Protein AF-A0A7G4A5Y3-F1 (afdb_monomer_lite)

Radius of gyration: 23.74 Å; chains: 1; bounding box: 57×28×46 Å

Structure (mmCIF, N/CA/C/O backbone):
data_AF-A0A7G4A5Y3-F1
#
_entry.id   AF-A0A7G4A5Y3-F1
#
loop_
_atom_site.group_PDB
_atom_site.id
_atom_site.type_symbol
_atom_site.label_atom_id
_atom_site.label_alt_id
_atom_site.label_comp_id
_atom_site.label_asym_id
_atom_site.label_entity_id
_atom_site.label_seq_id
_atom_site.pdbx_PDB_ins_code
_atom_site.Cartn_x
_atom_site.Cartn_y
_atom_site.Cartn_z
_atom_site.occupancy
_atom_site.B_iso_or_equiv
_atom_site.auth_seq_id
_atom_site.auth_comp_id
_atom_site.auth_asym_id
_atom_site.auth_atom_id
_atom_site.pdbx_PDB_model_num
ATOM 1 N N . MET A 1 1 ? 33.086 12.157 -29.604 1.00 53.38 1 MET A N 1
ATOM 2 C CA . MET A 1 1 ? 33.224 12.672 -28.220 1.00 53.38 1 MET A CA 1
ATOM 3 C C . MET A 1 1 ? 31.977 13.415 -27.714 1.00 53.38 1 MET A C 1
ATOM 5 O O . MET A 1 1 ? 31.593 13.150 -26.586 1.00 53.38 1 MET A O 1
ATOM 9 N N . ASN A 1 2 ? 31.285 14.248 -28.514 1.00 61.62 2 ASN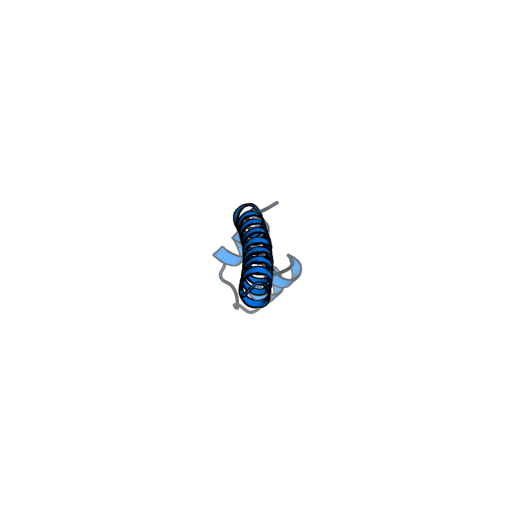 A N 1
ATOM 10 C CA . ASN A 1 2 ? 30.076 14.981 -28.066 1.00 61.62 2 ASN A CA 1
ATOM 11 C C . ASN A 1 2 ? 28.820 14.125 -27.804 1.00 61.62 2 ASN A C 1
ATOM 13 O O . ASN A 1 2 ? 28.104 14.390 -26.843 1.00 61.62 2 ASN A O 1
ATOM 17 N N . ALA A 1 3 ? 28.565 13.086 -28.605 1.00 64.75 3 ALA A N 1
ATOM 18 C CA . AL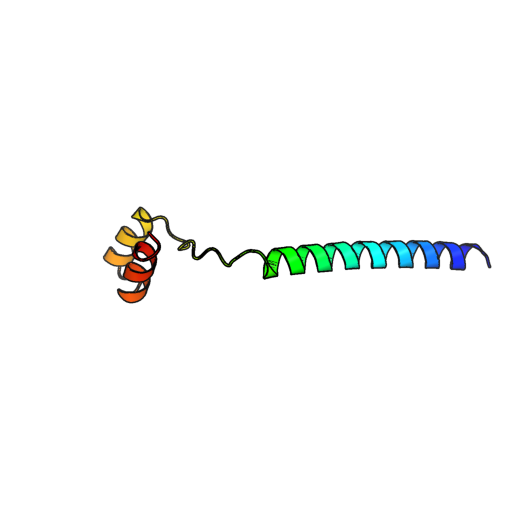A A 1 3 ? 27.331 12.298 -28.496 1.00 64.75 3 ALA A CA 1
ATOM 19 C C . ALA A 1 3 ? 27.182 11.579 -27.140 1.00 64.75 3 ALA A C 1
ATOM 21 O O . ALA A 1 3 ? 26.094 11.518 -26.581 1.00 64.75 3 ALA A O 1
ATOM 22 N N . VAL A 1 4 ? 28.285 11.095 -26.560 1.00 71.06 4 VAL A N 1
ATOM 23 C CA . VAL A 1 4 ? 28.278 10.412 -25.252 1.00 71.06 4 VAL A CA 1
ATOM 24 C C . VAL A 1 4 ? 27.948 11.388 -24.114 1.00 71.06 4 VAL A C 1
ATOM 26 O O . VAL A 1 4 ? 27.243 11.032 -23.173 1.00 71.06 4 VAL A O 1
ATOM 29 N N . LEU A 1 5 ? 28.398 12.643 -24.221 1.00 69.94 5 LEU A N 1
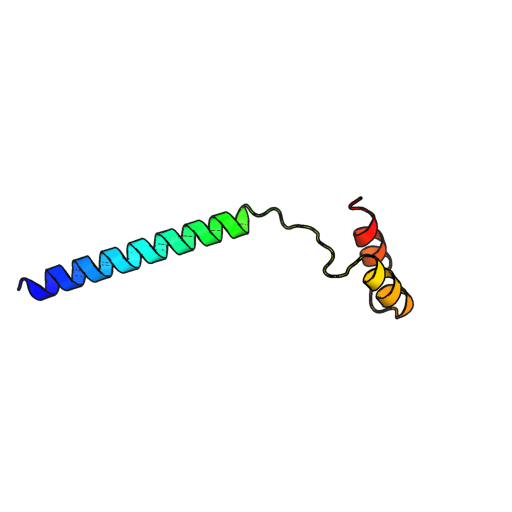ATOM 30 C CA . LEU A 1 5 ? 28.111 13.690 -23.238 1.00 69.94 5 LEU A CA 1
ATOM 31 C C . LEU A 1 5 ? 26.657 14.180 -23.312 1.00 69.94 5 LEU A C 1
ATOM 33 O O . LEU A 1 5 ? 26.051 14.460 -22.278 1.00 69.94 5 LEU A O 1
ATOM 37 N N . GLU A 1 6 ? 26.085 14.278 -24.513 1.00 73.75 6 GLU A N 1
ATOM 38 C CA . GLU A 1 6 ? 24.673 14.636 -24.695 1.00 73.75 6 GLU A CA 1
ATOM 39 C C . GLU A 1 6 ? 23.730 13.525 -24.233 1.00 73.75 6 GLU A C 1
ATOM 41 O O . GLU A 1 6 ? 22.763 13.806 -23.522 1.00 73.75 6 GLU A O 1
ATOM 46 N N . VAL A 1 7 ? 24.054 12.264 -24.536 1.00 75.38 7 VAL A N 1
ATOM 47 C CA . VAL A 1 7 ? 23.306 11.100 -24.037 1.00 75.38 7 VAL A CA 1
ATOM 48 C C . VAL A 1 7 ? 23.379 11.028 -22.509 1.00 75.38 7 VAL A C 1
ATOM 50 O O . VAL A 1 7 ? 22.351 10.844 -21.859 1.00 75.38 7 VAL A O 1
ATOM 53 N N . GLY A 1 8 ? 24.553 11.274 -21.917 1.00 76.38 8 GLY A N 1
ATOM 54 C CA . GLY A 1 8 ? 24.717 11.343 -20.463 1.00 76.38 8 GLY A CA 1
ATOM 55 C C . GLY A 1 8 ? 23.858 12.432 -19.814 1.00 76.38 8 GLY A C 1
ATOM 56 O O . GLY A 1 8 ? 23.190 12.175 -18.816 1.00 76.38 8 GLY A O 1
ATOM 57 N N . LYS A 1 9 ? 23.794 13.632 -20.408 1.00 79.06 9 LYS A N 1
ATOM 58 C CA . LYS A 1 9 ? 22.928 14.729 -19.930 1.00 79.06 9 LYS A CA 1
ATOM 59 C C . LYS A 1 9 ? 21.438 14.414 -20.080 1.00 79.06 9 LYS A C 1
ATOM 61 O O . LYS A 1 9 ? 20.656 14.780 -19.202 1.00 79.06 9 LYS A O 1
ATOM 66 N N . GLY A 1 10 ? 21.042 13.756 -21.170 1.00 81.50 10 GLY A N 1
ATOM 67 C CA . GLY A 1 10 ? 19.666 13.305 -21.387 1.00 81.50 10 GLY A CA 1
ATOM 68 C C . GLY A 1 10 ? 19.234 12.280 -20.339 1.00 81.50 10 GLY A C 1
ATOM 69 O O . GLY A 1 10 ? 18.179 12.433 -19.724 1.00 81.50 10 GLY A O 1
ATOM 70 N N . LEU A 1 11 ? 20.098 11.301 -20.062 1.00 83.94 11 LEU A N 1
ATOM 71 C CA . LEU A 1 11 ? 19.855 10.280 -19.047 1.00 83.94 11 LEU A CA 1
ATOM 72 C C . LEU A 1 11 ? 19.770 10.890 -17.641 1.00 83.94 11 LEU A C 1
ATOM 74 O O . LEU A 1 11 ? 18.862 10.552 -16.888 1.00 83.94 11 LEU A O 1
ATOM 78 N N . LEU A 1 12 ? 20.656 11.842 -17.320 1.00 84.19 12 LEU A N 1
ATOM 79 C CA . LEU A 1 12 ? 20.659 12.535 -16.028 1.00 84.19 12 LEU A CA 1
ATOM 80 C C . LEU A 1 12 ? 19.387 13.367 -15.808 1.00 84.19 12 LEU A C 1
ATOM 82 O O . LEU A 1 12 ? 18.854 13.421 -14.703 1.00 84.19 12 LEU A O 1
ATOM 86 N N . LYS A 1 13 ? 18.877 14.016 -16.862 1.00 83.31 13 LYS A N 1
ATOM 87 C CA . LYS A 1 13 ? 17.602 14.747 -16.802 1.00 83.31 13 LYS A CA 1
ATOM 88 C C . LYS A 1 13 ? 16.421 13.805 -16.580 1.00 83.31 13 LYS A C 1
ATOM 90 O O . LYS A 1 13 ? 15.526 14.142 -15.809 1.00 83.31 13 LYS A O 1
ATOM 95 N N . LEU A 1 14 ? 16.425 12.642 -17.231 1.00 84.31 14 LEU A N 1
ATOM 96 C CA . LEU A 1 14 ? 15.361 11.650 -17.096 1.00 84.31 14 LEU A CA 1
ATOM 97 C C . LEU A 1 14 ? 15.324 11.063 -15.679 1.00 84.31 14 LEU A C 1
ATOM 99 O O . LEU A 1 14 ? 14.264 11.019 -15.058 1.00 84.31 14 LEU A O 1
ATOM 103 N N . THR A 1 15 ? 16.480 10.668 -15.141 1.00 85.69 15 THR A N 1
ATOM 104 C CA . THR A 1 15 ? 16.575 10.146 -13.771 1.00 85.69 15 THR A CA 1
ATOM 105 C C . THR A 1 15 ? 16.212 11.206 -12.737 1.00 85.69 15 THR A C 1
ATOM 107 O O . THR A 1 15 ? 15.493 10.901 -11.789 1.00 85.69 15 THR A O 1
ATOM 110 N N . TRP A 1 16 ? 16.609 12.465 -12.944 1.00 88.62 16 TRP A N 1
ATOM 111 C CA . TRP A 1 16 ? 16.211 13.573 -12.071 1.00 88.62 16 TRP A CA 1
ATOM 112 C C . TRP A 1 16 ? 14.700 13.834 -12.085 1.00 88.62 16 TRP A C 1
ATOM 114 O O . TRP A 1 16 ? 14.093 14.106 -11.048 1.00 88.62 16 TRP A O 1
ATOM 124 N N . PHE A 1 17 ? 14.075 13.740 -13.258 1.00 87.25 17 PHE A N 1
ATOM 125 C CA . PHE A 1 17 ? 12.630 13.888 -13.398 1.00 87.25 17 PHE A CA 1
ATOM 126 C C . PHE A 1 17 ? 11.873 12.753 -12.696 1.00 87.25 17 PHE A C 1
ATOM 128 O O . PHE A 1 17 ? 10.948 13.021 -11.932 1.00 87.25 17 PHE A O 1
ATOM 135 N N . MET A 1 18 ? 12.319 11.506 -12.875 1.00 85.31 18 MET A N 1
ATOM 136 C CA . MET A 1 18 ? 11.752 10.351 -12.173 1.00 85.31 18 MET A CA 1
ATOM 137 C C . MET A 1 18 ? 11.908 10.479 -10.656 1.00 85.31 18 MET A C 1
ATOM 139 O O . MET A 1 18 ? 10.947 10.250 -9.930 1.00 85.31 18 MET A O 1
ATOM 143 N N . LEU A 1 19 ? 13.068 10.935 -10.170 1.00 88.81 19 LEU A N 1
ATOM 144 C CA . LEU A 1 19 ? 13.294 11.180 -8.743 1.00 88.81 19 LEU A CA 1
ATOM 145 C C . LEU A 1 19 ? 12.283 12.188 -8.174 1.00 88.81 19 LEU A C 1
ATOM 147 O O . LEU A 1 19 ? 11.713 11.949 -7.112 1.00 88.81 19 LEU A O 1
ATOM 151 N N . LYS A 1 20 ? 12.015 13.290 -8.888 1.00 85.06 20 LYS A N 1
ATOM 152 C CA . LYS A 1 20 ? 11.012 14.283 -8.470 1.00 85.06 20 LYS A CA 1
ATOM 153 C C . LYS A 1 20 ? 9.605 13.699 -8.381 1.00 85.06 20 LYS A C 1
ATOM 155 O O . LYS A 1 20 ? 8.900 14.009 -7.426 1.00 85.06 20 LYS A O 1
ATOM 160 N N . ILE A 1 21 ? 9.206 12.866 -9.344 1.00 84.06 21 ILE A N 1
ATOM 161 C CA . ILE A 1 21 ? 7.902 12.189 -9.311 1.00 84.06 21 ILE A CA 1
ATOM 162 C C . ILE A 1 21 ? 7.832 11.262 -8.101 1.00 84.06 21 ILE A C 1
ATOM 164 O O . ILE A 1 21 ? 6.861 11.318 -7.357 1.00 84.06 21 ILE A O 1
ATOM 168 N N . THR A 1 22 ? 8.866 10.455 -7.862 1.00 83.25 22 THR A N 1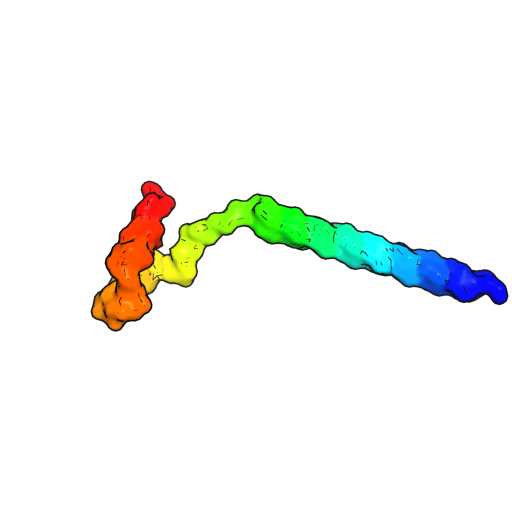
ATOM 169 C CA . THR A 1 22 ? 8.896 9.528 -6.725 1.00 83.25 22 THR A CA 1
ATOM 170 C C . THR A 1 22 ? 8.796 10.263 -5.394 1.00 83.25 22 THR A C 1
ATOM 172 O O . THR A 1 22 ? 8.023 9.848 -4.538 1.00 83.25 22 THR A O 1
ATOM 175 N N . VAL A 1 23 ? 9.516 11.378 -5.230 1.00 84.38 23 VAL A N 1
ATOM 176 C CA . VAL A 1 23 ? 9.421 12.223 -4.029 1.00 84.38 23 VAL A CA 1
ATOM 177 C C . VAL A 1 23 ? 8.025 12.826 -3.893 1.00 84.38 23 VAL A C 1
ATOM 179 O O . VAL A 1 23 ? 7.465 12.781 -2.808 1.00 84.38 23 VAL A O 1
ATOM 182 N N . PHE A 1 24 ? 7.428 13.326 -4.978 1.00 82.12 24 PHE A N 1
ATOM 183 C CA . PHE A 1 24 ? 6.066 13.868 -4.960 1.00 82.12 24 PHE A CA 1
ATOM 184 C C . PHE A 1 24 ? 5.014 12.806 -4.605 1.00 82.12 24 PHE A C 1
ATOM 186 O O . PHE A 1 24 ? 4.101 13.077 -3.835 1.00 82.12 24 PHE A O 1
ATOM 193 N N . VAL A 1 25 ? 5.154 11.584 -5.124 1.00 80.62 25 VAL A N 1
ATOM 194 C CA . VAL A 1 25 ? 4.266 10.460 -4.798 1.00 80.62 25 VAL A CA 1
ATOM 195 C C . VAL A 1 25 ? 4.476 9.999 -3.358 1.00 80.62 25 VAL A C 1
ATOM 197 O O . VAL A 1 25 ? 3.495 9.768 -2.664 1.00 80.62 25 VAL A O 1
ATOM 200 N N . MET A 1 26 ? 5.719 9.889 -2.879 1.00 78.38 26 MET A N 1
ATOM 201 C CA . MET A 1 26 ? 5.993 9.566 -1.474 1.00 78.38 26 MET A CA 1
ATOM 202 C C . MET A 1 26 ? 5.432 10.629 -0.538 1.00 78.38 26 MET A C 1
ATOM 204 O O . MET A 1 26 ? 4.798 10.275 0.447 1.00 78.38 26 MET A O 1
ATOM 208 N N . ASP A 1 27 ? 5.626 11.908 -0.853 1.00 76.06 27 ASP A N 1
ATOM 209 C CA . ASP A 1 27 ? 5.081 13.011 -0.070 1.00 76.06 27 ASP A CA 1
ATOM 210 C C . ASP A 1 27 ? 3.549 12.972 -0.078 1.00 76.06 27 ASP A C 1
ATOM 212 O O . ASP A 1 27 ? 2.938 13.032 0.980 1.00 76.06 27 ASP A O 1
ATOM 216 N N . ALA A 1 28 ? 2.920 12.722 -1.229 1.00 73.50 28 ALA A N 1
ATOM 217 C CA . ALA A 1 28 ? 1.476 12.536 -1.317 1.00 73.50 28 ALA A CA 1
ATOM 218 C C . ALA A 1 28 ? 0.985 11.318 -0.517 1.00 73.50 28 ALA A C 1
ATOM 220 O O . ALA A 1 28 ? -0.026 11.428 0.159 1.00 73.50 28 ALA A O 1
ATOM 221 N N . VAL A 1 29 ? 1.688 10.182 -0.543 1.00 73.38 29 VAL A N 1
ATOM 222 C CA . VAL A 1 29 ? 1.324 8.966 0.211 1.00 73.38 29 VAL A CA 1
ATOM 223 C C . VAL A 1 29 ? 1.517 9.155 1.719 1.00 73.38 29 VAL A C 1
ATOM 225 O O . VAL A 1 29 ? 0.694 8.689 2.508 1.00 73.38 29 VAL A O 1
ATOM 228 N N . LEU A 1 30 ? 2.584 9.840 2.134 1.00 68.88 30 LEU A N 1
ATOM 229 C CA . LEU A 1 30 ? 2.891 10.100 3.542 1.00 68.88 30 LEU A CA 1
ATOM 230 C C . LEU A 1 30 ? 2.022 11.223 4.128 1.00 68.88 30 LEU A C 1
ATOM 232 O O . LEU A 1 30 ? 1.619 11.124 5.285 1.00 68.88 30 LEU A O 1
ATOM 236 N N . ASN A 1 31 ? 1.706 12.254 3.338 1.00 62.97 31 ASN A N 1
ATOM 237 C CA . ASN A 1 31 ? 0.854 13.378 3.735 1.00 62.97 31 ASN A CA 1
ATOM 238 C C . ASN A 1 31 ? -0.626 13.156 3.438 1.00 62.97 31 ASN A C 1
ATOM 240 O O . ASN A 1 31 ? -1.449 13.929 3.930 1.00 62.97 31 ASN A O 1
ATOM 244 N N . THR A 1 32 ? -1.016 12.118 2.689 1.00 54.69 32 THR A N 1
ATOM 245 C CA . THR A 1 32 ? -2.407 11.676 2.748 1.00 54.69 32 THR A CA 1
ATOM 246 C C . THR A 1 32 ? -2.650 11.172 4.162 1.00 54.69 32 THR A C 1
ATOM 248 O O . THR A 1 32 ? -2.076 10.143 4.535 1.00 54.69 32 THR A O 1
ATOM 251 N N . PRO A 1 33 ? -3.493 11.849 4.971 1.00 51.53 33 PRO A N 1
ATOM 252 C CA . PRO A 1 33 ? -3.933 11.256 6.214 1.00 51.53 33 PRO A CA 1
ATOM 253 C C . PRO A 1 33 ? -4.531 9.918 5.818 1.00 51.53 33 PRO A C 1
ATOM 255 O O . PRO A 1 33 ? -5.399 9.874 4.943 1.00 51.53 33 PRO A O 1
ATOM 258 N N . LYS A 1 34 ? -4.007 8.833 6.398 1.00 51.94 34 LYS A N 1
ATOM 259 C CA . LYS A 1 34 ? -4.584 7.495 6.304 1.00 51.94 34 LYS A CA 1
ATOM 260 C C . LYS A 1 34 ? -6.055 7.676 6.650 1.00 51.94 34 LYS A C 1
ATOM 262 O O . LYS A 1 34 ? -6.409 7.762 7.826 1.00 51.94 34 LYS A O 1
ATOM 267 N N . LYS A 1 35 ? -6.911 7.844 5.639 1.00 47.16 35 LYS A N 1
ATOM 268 C CA . LYS A 1 35 ? -8.343 7.873 5.852 1.00 47.16 35 LYS A CA 1
ATOM 269 C C . LYS A 1 35 ? -8.580 6.505 6.454 1.00 47.16 35 LYS A C 1
ATOM 271 O O . LYS A 1 35 ? -8.384 5.488 5.794 1.00 47.16 35 LYS A O 1
ATOM 276 N N . ARG A 1 36 ? -8.952 6.480 7.732 1.00 49.03 36 ARG A N 1
ATOM 277 C CA . ARG A 1 36 ? -9.641 5.348 8.341 1.00 49.03 36 ARG A CA 1
ATOM 278 C C . ARG A 1 36 ? -11.020 5.255 7.686 1.00 49.03 36 ARG A C 1
ATOM 280 O O . ARG A 1 36 ? -12.043 5.318 8.344 1.00 49.03 36 ARG A O 1
ATOM 287 N N . THR A 1 37 ? -11.068 5.194 6.362 1.00 50.53 37 THR A N 1
ATOM 288 C CA . THR A 1 37 ? -12.190 4.600 5.672 1.00 50.53 37 THR A CA 1
ATOM 289 C C . THR A 1 37 ? -12.047 3.135 6.003 1.00 50.53 37 THR A C 1
ATOM 291 O O . THR A 1 37 ? -11.163 2.463 5.472 1.00 50.53 37 THR A O 1
ATOM 294 N N . SER A 1 38 ? -12.856 2.682 6.964 1.00 50.88 38 SER A N 1
ATOM 295 C CA . SER A 1 38 ? -13.293 1.292 6.996 1.00 50.88 38 SER A CA 1
ATOM 296 C C . SER A 1 38 ? -13.408 0.824 5.538 1.00 50.88 38 SER A C 1
ATOM 298 O O . SER A 1 38 ? -14.059 1.520 4.752 1.00 50.88 38 SER A O 1
ATOM 300 N N . PRO A 1 39 ? -12.731 -0.266 5.132 1.00 54.94 39 PRO A N 1
ATOM 301 C CA . PRO A 1 39 ? -12.821 -0.773 3.762 1.00 54.94 39 PRO A CA 1
ATOM 302 C C . PRO A 1 39 ? -14.254 -1.177 3.395 1.00 54.94 39 PRO A C 1
ATOM 304 O O . PRO A 1 39 ? -14.544 -1.409 2.227 1.00 54.94 39 PRO A O 1
ATOM 307 N N . TYR A 1 40 ? -15.131 -1.214 4.394 1.00 52.56 40 TYR A N 1
ATOM 308 C CA . TYR A 1 40 ? -16.528 -1.558 4.302 1.00 52.56 40 TYR A CA 1
ATOM 309 C C . TYR A 1 40 ? -17.389 -0.315 4.491 1.00 52.56 40 TYR A C 1
ATOM 311 O O . TYR A 1 40 ? -17.176 0.481 5.419 1.00 52.56 40 TYR A O 1
ATOM 319 N N . SER A 1 41 ? -18.383 -0.167 3.622 1.00 62.31 41 SER A N 1
ATOM 320 C CA . SER A 1 41 ? -19.492 0.746 3.870 1.00 62.31 41 SER A CA 1
ATOM 321 C C . SER A 1 41 ? -20.204 0.351 5.169 1.00 62.31 41 SER A C 1
ATOM 323 O O . SER A 1 41 ? -20.168 -0.803 5.582 1.00 62.31 41 SER A O 1
ATOM 325 N N . ILE A 1 42 ? -20.871 1.300 5.824 1.00 64.44 42 ILE A N 1
ATOM 326 C CA . ILE A 1 42 ? -21.555 1.074 7.112 1.00 64.44 42 ILE A CA 1
ATOM 327 C C . ILE A 1 42 ? -22.532 -0.123 7.033 1.00 64.44 42 ILE A C 1
ATOM 329 O O . ILE A 1 42 ? -22.663 -0.875 7.988 1.00 64.44 42 ILE A O 1
ATOM 333 N N . TYR A 1 43 ? -23.138 -0.344 5.861 1.00 64.69 43 TYR A N 1
ATOM 334 C CA . TYR A 1 43 ? -24.038 -1.467 5.583 1.00 64.69 43 TYR A CA 1
ATOM 335 C C . TYR A 1 43 ? -23.319 -2.818 5.436 1.00 64.69 43 TYR A C 1
ATOM 337 O O . TYR A 1 43 ? -23.857 -3.849 5.821 1.00 64.69 43 TYR A O 1
ATOM 345 N N . GLU A 1 44 ? -22.098 -2.825 4.898 1.00 71.75 44 GLU A N 1
ATOM 346 C CA . GLU A 1 44 ? -21.283 -4.042 4.774 1.00 71.75 44 GLU A CA 1
ATOM 347 C C . GLU A 1 44 ? -20.712 -4.472 6.128 1.00 71.75 44 GLU A C 1
ATOM 349 O O . GLU A 1 44 ? -20.511 -5.658 6.362 1.00 71.75 44 GLU A O 1
ATOM 354 N N . VAL A 1 45 ? -20.472 -3.525 7.039 1.00 76.50 45 VAL A N 1
ATOM 355 C CA . VAL A 1 45 ? -19.990 -3.820 8.395 1.00 76.50 45 VAL A CA 1
ATOM 356 C C . VAL A 1 45 ? -21.032 -4.611 9.191 1.00 76.50 45 VAL A C 1
ATOM 358 O O . VAL A 1 45 ? -20.663 -5.588 9.840 1.00 76.50 45 VAL A O 1
ATOM 361 N N . ASP A 1 46 ? -22.314 -4.244 9.100 1.00 76.31 46 ASP A N 1
ATOM 362 C CA . ASP A 1 46 ? -23.414 -4.993 9.730 1.00 76.31 46 ASP A CA 1
ATOM 363 C C . ASP A 1 46 ? -23.485 -6.427 9.186 1.00 76.31 46 ASP A C 1
ATOM 365 O O . ASP A 1 46 ? -23.503 -7.393 9.948 1.00 76.31 46 ASP A O 1
ATOM 369 N N . GLU A 1 47 ? -23.427 -6.586 7.860 1.00 80.31 47 GLU A N 1
ATOM 370 C CA . GLU A 1 47 ? -23.505 -7.902 7.220 1.00 80.31 47 GLU A CA 1
ATOM 371 C C . GLU A 1 47 ? -22.293 -8.795 7.550 1.00 80.31 47 GLU A C 1
ATOM 373 O O . GLU A 1 47 ? -22.427 -10.007 7.734 1.00 80.31 47 GLU A O 1
ATOM 378 N N . LEU A 1 48 ? -21.093 -8.216 7.637 1.00 80.38 48 LEU A N 1
ATOM 379 C CA . LEU A 1 48 ? -19.873 -8.940 7.999 1.00 80.38 48 LEU A CA 1
ATOM 380 C C . LEU A 1 48 ? -19.840 -9.319 9.483 1.00 80.38 48 LEU A C 1
ATOM 382 O O . LEU A 1 48 ? -19.282 -10.366 9.827 1.00 80.38 48 LEU A O 1
ATOM 386 N N . PHE A 1 49 ? -20.440 -8.501 10.349 1.00 81.25 49 PHE A N 1
ATOM 387 C CA . PHE A 1 49 ? -20.575 -8.795 11.772 1.00 81.25 49 PHE A CA 1
ATOM 388 C C . PHE A 1 49 ? -21.577 -9.923 12.019 1.00 81.25 49 PHE A C 1
ATOM 390 O O . PHE A 1 49 ? -21.246 -10.878 12.721 1.00 81.25 49 PHE A O 1
ATOM 397 N N . ASP A 1 50 ? -22.735 -9.890 11.354 1.00 82.12 50 ASP A N 1
ATOM 398 C CA . ASP A 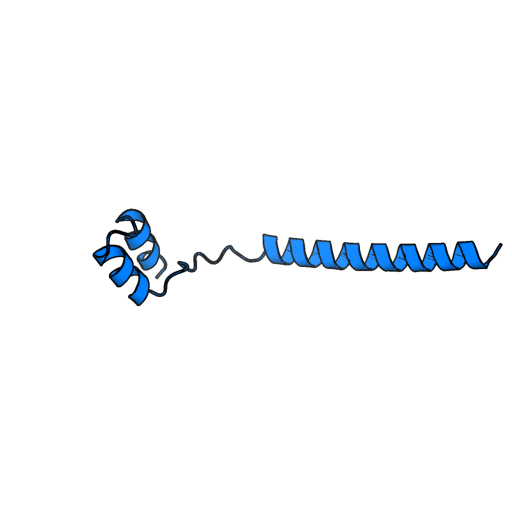1 50 ? -23.735 -10.966 11.417 1.00 82.12 50 ASP A CA 1
ATOM 399 C C . ASP A 1 50 ? -23.185 -12.303 10.896 1.00 82.12 50 ASP A C 1
ATOM 401 O O . ASP A 1 50 ? -23.503 -13.373 11.419 1.00 82.12 50 ASP A O 1
ATOM 405 N N . LYS A 1 51 ? -22.299 -12.260 9.892 1.00 85.31 51 LYS A N 1
ATOM 406 C CA . LYS A 1 51 ? -21.582 -13.442 9.383 1.00 85.31 51 LYS A CA 1
ATOM 407 C C . LYS A 1 51 ? -20.405 -13.879 10.265 1.00 85.31 51 LYS A C 1
ATOM 409 O O . LYS A 1 51 ? -19.756 -14.872 9.936 1.00 85.31 51 LYS A O 1
ATOM 414 N N . GLY A 1 52 ? -20.093 -13.151 11.341 1.00 81.00 52 GLY A N 1
ATOM 415 C CA . GLY A 1 52 ? -18.963 -13.425 12.235 1.00 81.00 52 GLY A CA 1
ATOM 416 C C . GLY A 1 52 ? -17.588 -13.282 11.572 1.00 81.00 52 GLY A C 1
ATOM 417 O O . GLY A 1 52 ? -16.613 -13.855 12.052 1.00 81.00 52 GLY A O 1
ATOM 418 N N . GLN A 1 53 ? -17.506 -12.562 10.448 1.00 83.69 53 GLN A N 1
ATOM 419 C CA . GLN A 1 53 ? -16.269 -12.375 9.680 1.00 83.69 53 GLN A CA 1
ATOM 420 C C . GLN A 1 53 ? -15.402 -11.238 10.222 1.00 83.69 53 GLN A C 1
ATOM 422 O O . GLN A 1 53 ? -14.218 -11.169 9.896 1.00 83.69 53 GLN A O 1
ATOM 427 N N . ILE A 1 54 ? -15.981 -10.363 11.044 1.00 79.31 54 ILE A N 1
ATOM 428 C CA . ILE A 1 54 ? -15.280 -9.280 11.733 1.00 79.31 54 ILE A CA 1
ATOM 429 C C . ILE A 1 54 ? -15.558 -9.337 13.233 1.00 79.31 54 ILE A C 1
ATOM 431 O O . ILE A 1 54 ? -16.617 -9.776 13.684 1.00 79.31 54 ILE A O 1
ATOM 435 N N . SER A 1 55 ? -14.590 -8.884 14.017 1.00 80.75 55 SER A N 1
ATOM 436 C CA . SER A 1 55 ? -14.697 -8.810 15.470 1.00 80.75 55 SER A CA 1
ATOM 437 C C . SER A 1 55 ? -15.575 -7.639 15.930 1.00 80.75 55 SER A C 1
ATOM 439 O O . SER A 1 55 ? -15.745 -6.633 15.239 1.00 80.75 55 SER A O 1
ATOM 441 N N . VAL A 1 56 ? -16.083 -7.730 17.164 1.00 79.06 56 VAL A N 1
ATOM 442 C CA . VAL A 1 56 ? -16.834 -6.646 17.832 1.00 79.06 56 VAL A CA 1
ATOM 443 C C . VAL A 1 56 ? -16.012 -5.348 17.902 1.00 79.06 56 VAL A C 1
ATOM 445 O O . VAL A 1 56 ? -16.560 -4.245 17.878 1.00 79.06 56 VAL A O 1
ATOM 448 N N . GLU A 1 57 ? -14.685 -5.456 17.986 1.00 79.88 57 GLU A N 1
ATOM 449 C CA . GLU A 1 57 ? -13.781 -4.305 18.002 1.00 79.88 57 GLU A CA 1
ATOM 450 C C . GLU A 1 57 ? -13.699 -3.623 16.628 1.00 79.88 57 GLU A C 1
ATOM 452 O O . GLU A 1 57 ? -13.783 -2.396 16.543 1.00 79.88 57 GLU A O 1
ATOM 457 N N . GLU A 1 58 ? -13.611 -4.401 15.547 1.00 75.25 58 GLU A N 1
ATOM 458 C CA . GLU A 1 58 ? -13.62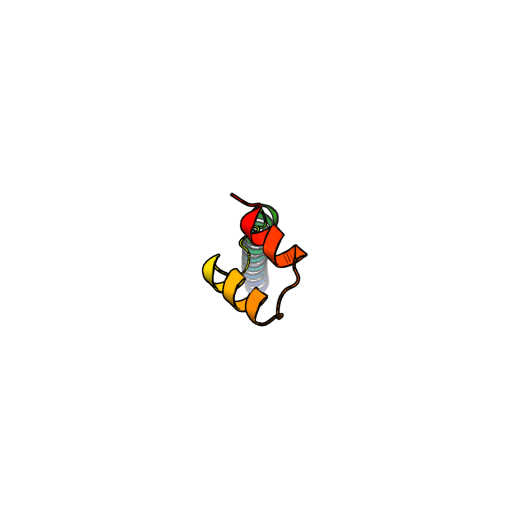9 -3.898 14.167 1.00 75.25 58 GLU A CA 1
ATOM 459 C C . GLU A 1 58 ? -14.969 -3.248 13.811 1.00 75.25 58 GLU A C 1
ATOM 461 O O . GLU A 1 58 ? -14.980 -2.161 13.230 1.00 75.25 58 GLU A O 1
ATOM 466 N N . TYR A 1 59 ? -16.080 -3.847 14.249 1.00 78.56 59 TYR A N 1
ATOM 467 C CA . TYR A 1 59 ? -17.419 -3.274 14.123 1.00 78.56 59 TYR A CA 1
ATOM 468 C C . TYR A 1 59 ? -17.498 -1.898 14.800 1.00 78.56 59 TYR A C 1
ATOM 470 O O . TYR A 1 59 ? -17.760 -0.886 14.154 1.00 78.56 59 TYR A O 1
ATOM 478 N N . ASN A 1 60 ? -17.162 -1.809 16.090 1.00 78.50 60 ASN A N 1
ATOM 479 C CA . ASN A 1 60 ? -17.224 -0.545 16.833 1.00 78.50 60 ASN A CA 1
ATOM 480 C C . ASN A 1 60 ? -16.302 0.540 16.258 1.00 78.50 60 ASN A C 1
ATOM 482 O O . ASN A 1 60 ? -16.634 1.728 16.299 1.00 78.50 60 ASN A O 1
ATOM 486 N N . ASN A 1 61 ? -15.148 0.152 15.716 1.00 76.94 61 ASN A N 1
ATOM 487 C CA . ASN A 1 61 ? -14.220 1.083 15.082 1.00 76.94 61 ASN A CA 1
ATOM 488 C C . ASN A 1 61 ? -14.765 1.671 13.772 1.00 76.94 61 ASN A C 1
ATOM 490 O O . ASN A 1 61 ? -14.443 2.820 13.462 1.00 76.94 61 ASN A O 1
ATOM 494 N N . ALA A 1 62 ? -15.615 0.946 13.041 1.00 71.38 62 ALA A N 1
ATOM 495 C CA . ALA A 1 62 ? -16.259 1.459 11.833 1.00 71.38 62 ALA A CA 1
ATOM 496 C C . ALA A 1 62 ? -17.312 2.544 12.131 1.00 71.38 62 ALA A C 1
ATOM 498 O O . ALA A 1 62 ? -17.450 3.495 11.361 1.00 71.38 62 ALA A O 1
ATOM 499 N N . PHE A 1 63 ? -18.002 2.456 13.273 1.00 70.12 63 PHE A N 1
ATOM 500 C CA . PHE A 1 63 ? -19.033 3.421 13.685 1.00 70.12 63 PHE A CA 1
ATOM 501 C C . PHE A 1 63 ? -18.511 4.567 14.568 1.00 70.12 63 PHE A C 1
ATOM 503 O O . PHE A 1 63 ? -19.149 5.615 14.648 1.00 70.12 63 PHE A O 1
ATOM 510 N N . LYS A 1 64 ? -17.337 4.420 15.199 1.00 67.38 64 LYS A N 1
ATOM 511 C CA . LYS A 1 64 ? -16.711 5.462 16.041 1.00 67.38 64 LYS A CA 1
ATOM 512 C C . LYS A 1 64 ? -16.164 6.677 15.280 1.00 67.38 64 LYS A C 1
ATOM 514 O O . LYS A 1 64 ? -15.794 7.654 15.920 1.00 67.38 64 LYS A O 1
ATOM 519 N N . SER A 1 65 ? -16.067 6.630 13.950 1.00 55.84 65 SER A N 1
ATOM 520 C CA . SER A 1 65 ? -15.507 7.724 13.135 1.00 55.84 65 SER A CA 1
ATOM 521 C C . SER A 1 65 ? -16.529 8.811 12.745 1.00 55.84 65 SER A C 1
ATOM 523 O O . SER A 1 65 ? -16.249 9.583 11.823 1.00 55.84 65 SER A O 1
ATOM 525 N N . LYS A 1 66 ? -17.704 8.859 13.383 1.00 50.97 66 LYS A N 1
ATOM 526 C CA . LYS A 1 66 ? -18.769 9.821 13.073 1.00 50.97 66 LYS A CA 1
ATOM 527 C C . LYS A 1 66 ? -18.795 10.995 14.044 1.00 50.97 66 LYS A C 1
ATOM 529 O O . LYS A 1 66 ? -18.597 10.752 15.254 1.00 50.97 66 LYS A O 1
#

pLDDT: mean 72.85, std 11.8, range [47.16, 88.81]

Foldseek 3Di:
DVVVVVVVVVVVVVVVVVVVVVVVVVCVVVPPPPPPQPPDDLVVLVVCVVVVVDDPVSSVSNVVPD

Sequence (66 aa):
MNAVLEVGKGLLKLTWFMLKITVFVMDAVLNTPKKRTSPYSIYEVDELFDKGQISVEEYNNAFKSK

Secondary structure (DSSP, 8-state):
-HHHHHHHHHHHHHHHHHHHHHHHHHHHHHHS------SS-HHHHHHHHHTT-S-HHHHHHHHTT-